Protein AF-A0A7Y2TTI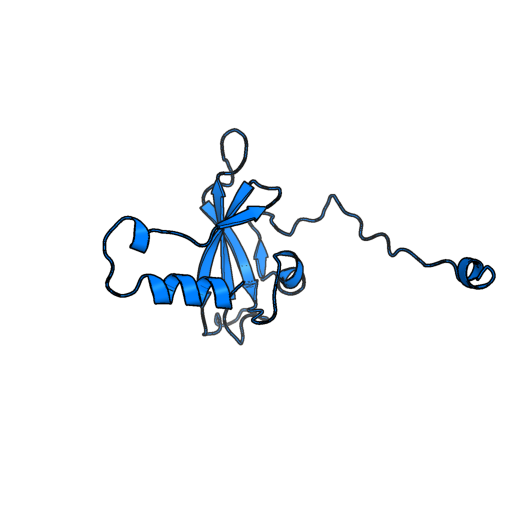3-F1 (afdb_monomer_lite)

Secondary structure (DSSP, 8-state):
-HHHHHHHHHHTTT--SGGGG---EEEETTEEEEEEEE--S--TT-TT-TT-EEEEEEEEESTT-TTTT-EEEEE--TT--SGGGGGGGEEEETT-SS--TT---------GGGGG--

Radius of gyration: 17.98 Å; chains: 1; bounding box: 37×62×34 Å

pLDDT: mean 87.46, std 15.59, range [41.06, 98.38]

Foldseek 3Di:
DVVVQVVLCVVLPPPDDVSVVDFQWDQAPQGIKTFPDWDQPADPPQPLQHRHKTKIAACAGPDPRPRHGPIWIFHDDPPDPDPVVRLVTTRDCPSCRNVVVPDPPPPPPPDPVVVVPD

Sequence (118 aa):
IETAWQTLNDSQKGLSGVENHARLSITHYKGKTEVAAVTNEPIPGVPGTENGVLVFKILRNALDAPDRGKVCIVGRNPEAIWFDDYDDRVIFDEAGLYDYGRVDKKRIEIDPAVDIAV

Structure (mmCIF, N/CA/C/O backbone):
data_AF-A0A7Y2TTI3-F1
#
_entry.id   AF-A0A7Y2TTI3-F1
#
loop_
_atom_site.group_PDB
_atom_site.id
_atom_site.type_symbol
_atom_site.label_atom_id
_atom_site.label_alt_id
_atom_site.label_comp_id
_atom_site.label_asym_id
_atom_site.label_entity_id
_atom_site.label_seq_id
_atom_site.pdbx_PDB_ins_code
_atom_site.Cartn_x
_atom_site.Cartn_y
_atom_site.Cartn_z
_atom_site.occupancy
_atom_site.B_iso_or_equiv
_atom_site.auth_seq_id
_atom_site.auth_comp_id
_atom_site.auth_asym_id
_atom_site.auth_atom_id
_atom_site.pdbx_PDB_model_num
ATOM 1 N N . ILE A 1 1 ? -0.946 -7.898 5.832 1.00 95.56 1 ILE A N 1
ATOM 2 C CA . ILE A 1 1 ? -0.576 -6.577 5.255 1.00 95.56 1 ILE A CA 1
ATOM 3 C C . ILE A 1 1 ? -1.542 -5.488 5.711 1.00 95.56 1 ILE A C 1
ATOM 5 O O . ILE A 1 1 ? -1.092 -4.511 6.299 1.00 95.56 1 ILE A O 1
ATOM 9 N N . GLU A 1 2 ? -2.849 -5.661 5.506 1.00 96.94 2 GLU A N 1
ATOM 10 C CA . GLU A 1 2 ? -3.870 -4.663 5.871 1.00 96.94 2 GLU A CA 1
ATOM 11 C C . GLU A 1 2 ? -3.855 -4.303 7.359 1.00 96.94 2 GLU A C 1
ATOM 13 O O . GLU A 1 2 ? -3.840 -3.125 7.703 1.00 96.94 2 GLU A O 1
ATOM 18 N N . THR A 1 3 ? -3.748 -5.299 8.244 1.00 96.31 3 THR A N 1
ATOM 19 C CA . THR A 1 3 ? -3.631 -5.065 9.691 1.00 96.31 3 THR A CA 1
ATOM 20 C C . THR A 1 3 ? -2.406 -4.221 10.034 1.00 96.31 3 THR A C 1
ATOM 22 O O . THR A 1 3 ? -2.513 -3.289 10.820 1.00 96.31 3 THR A O 1
ATOM 25 N N . ALA A 1 4 ? -1.254 -4.474 9.402 1.00 96.44 4 ALA A N 1
ATOM 26 C CA . ALA A 1 4 ? -0.048 -3.675 9.630 1.00 96.44 4 ALA A CA 1
ATOM 27 C C . ALA A 1 4 ? -0.227 -2.223 9.154 1.00 96.44 4 ALA A C 1
ATOM 29 O O . ALA A 1 4 ? 0.246 -1.296 9.810 1.00 96.44 4 ALA A O 1
ATOM 30 N N . TRP A 1 5 ? -0.937 -2.019 8.040 1.00 96.81 5 TRP A N 1
ATOM 31 C CA . TRP A 1 5 ? -1.277 -0.683 7.551 1.00 96.81 5 TRP A CA 1
ATOM 32 C C . TRP A 1 5 ? -2.211 0.037 8.525 1.00 96.81 5 TRP A C 1
ATOM 34 O O . TRP A 1 5 ? -1.971 1.193 8.865 1.00 96.81 5 TRP A O 1
ATOM 44 N N . GLN A 1 6 ? -3.231 -0.655 9.033 1.00 96.38 6 GLN A N 1
ATOM 45 C CA . GLN A 1 6 ? -4.156 -0.109 10.021 1.00 96.38 6 GLN A CA 1
ATOM 46 C C . GLN A 1 6 ? -3.430 0.260 11.321 1.00 96.38 6 GLN A C 1
ATOM 48 O O . GLN A 1 6 ? -3.565 1.384 11.793 1.00 96.38 6 GLN A O 1
ATOM 53 N N . THR A 1 7 ? -2.591 -0.635 11.853 1.00 97.19 7 THR A N 1
ATOM 54 C CA . THR A 1 7 ? -1.781 -0.370 13.050 1.00 97.19 7 THR A CA 1
ATOM 55 C C . THR A 1 7 ? -0.855 0.832 12.860 1.00 97.19 7 THR A C 1
ATOM 57 O O . THR A 1 7 ? -0.737 1.650 13.770 1.00 97.19 7 THR A O 1
ATOM 60 N N . LEU A 1 8 ? -0.234 0.982 11.682 1.00 96.56 8 LEU A N 1
ATOM 61 C CA . LEU A 1 8 ? 0.581 2.159 11.375 1.00 96.56 8 LEU A CA 1
ATOM 62 C C . LEU A 1 8 ? -0.257 3.444 11.429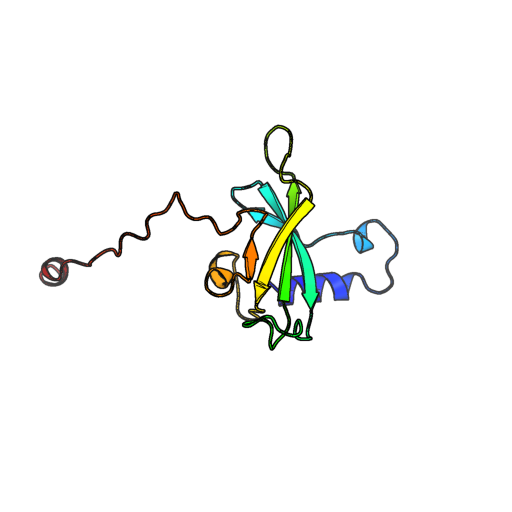 1.00 96.56 8 LEU A C 1
ATOM 64 O O . LEU A 1 8 ? 0.114 4.364 12.153 1.00 96.56 8 LEU A O 1
ATOM 68 N N . ASN A 1 9 ? -1.395 3.494 10.732 1.00 95.62 9 ASN A N 1
ATOM 69 C CA . ASN A 1 9 ? -2.266 4.675 10.742 1.00 95.62 9 ASN A CA 1
ATOM 70 C C . ASN A 1 9 ? -2.795 4.990 12.146 1.00 95.62 9 ASN A C 1
ATOM 72 O O . ASN A 1 9 ? -2.862 6.151 12.544 1.00 95.62 9 ASN A O 1
ATOM 76 N N . ASP A 1 10 ? -3.142 3.963 12.923 1.00 97.06 10 ASP A N 1
ATOM 77 C CA . ASP A 1 10 ? -3.588 4.138 14.303 1.00 97.06 10 ASP A CA 1
ATOM 78 C C . ASP A 1 10 ? -2.483 4.719 15.186 1.00 97.06 10 ASP A C 1
ATOM 80 O O . ASP A 1 10 ? -2.754 5.616 15.984 1.00 97.06 10 ASP A O 1
ATOM 84 N N . SER A 1 11 ? -1.236 4.276 15.000 1.00 96.44 11 SER A N 1
ATOM 85 C CA . SER A 1 11 ? -0.079 4.808 15.729 1.00 96.44 11 SER A CA 1
ATOM 86 C C . SER A 1 11 ? 0.245 6.268 15.390 1.00 96.44 11 SER A C 1
ATOM 88 O O . SER A 1 11 ? 0.895 6.945 16.181 1.00 96.44 11 SER A O 1
ATOM 90 N N . GLN A 1 12 ? -0.218 6.762 14.238 1.00 96.25 12 GLN A N 1
ATOM 91 C CA . GLN A 1 12 ? 0.042 8.121 13.752 1.00 96.25 12 GLN A CA 1
ATOM 92 C C . GLN A 1 12 ? -0.996 9.152 14.217 1.00 96.25 12 GLN A C 1
ATOM 94 O O . GLN A 1 12 ? -0.802 10.357 14.044 1.00 96.25 12 GLN A O 1
ATOM 99 N N . LYS A 1 13 ? -2.101 8.712 14.831 1.00 95.69 13 LYS A N 1
ATOM 100 C CA . LYS A 1 13 ? -3.173 9.604 15.290 1.00 95.69 13 LYS A CA 1
ATOM 101 C C . LYS A 1 13 ? -2.650 10.650 16.278 1.00 95.69 13 LYS A C 1
ATOM 103 O O . LYS A 1 13 ? -2.046 10.322 17.292 1.00 95.69 13 LYS A O 1
ATOM 108 N N . GLY A 1 14 ? -2.950 11.919 15.999 1.00 95.19 14 GLY A N 1
ATOM 109 C CA . GLY A 1 14 ? -2.548 13.050 16.844 1.00 95.19 14 GLY A CA 1
ATOM 110 C C . GLY A 1 14 ? -1.111 13.529 16.625 1.00 95.19 14 GLY A C 1
ATOM 111 O O . GLY A 1 14 ? -0.692 14.474 17.289 1.00 95.19 14 GLY A O 1
ATOM 112 N N . LEU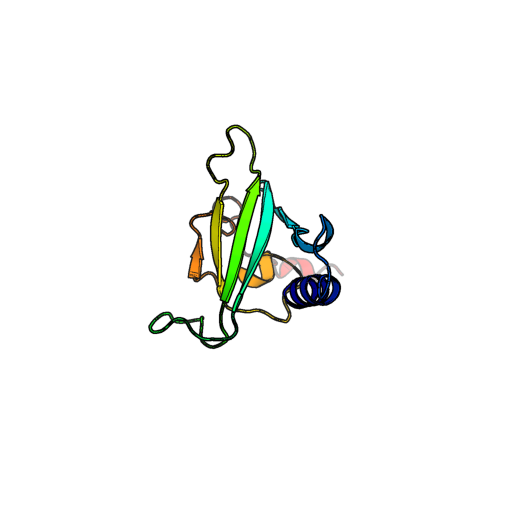 A 1 15 ? -0.376 12.923 15.689 1.00 96.00 15 LEU A N 1
ATOM 113 C CA . LEU A 1 15 ? 0.965 13.350 15.316 1.00 96.00 15 LEU A CA 1
ATOM 114 C C . LEU A 1 15 ? 0.930 14.284 14.098 1.00 96.00 15 LEU A C 1
ATOM 116 O O . LEU A 1 15 ? 0.017 14.236 13.275 1.00 96.00 15 LEU A O 1
ATOM 120 N N . SER A 1 16 ? 1.942 15.139 13.967 1.00 92.81 16 SER A N 1
ATOM 121 C CA . SER A 1 16 ? 2.061 16.091 12.848 1.00 92.81 16 SER A CA 1
ATOM 122 C C . SER A 1 16 ? 3.460 16.150 12.230 1.00 92.81 16 SER A C 1
ATOM 124 O O . SER A 1 16 ? 3.645 16.808 11.208 1.00 92.81 16 SER A O 1
ATOM 126 N N . GLY A 1 17 ? 4.441 15.462 12.826 1.00 93.81 17 GLY A N 1
ATOM 127 C CA . GLY A 1 17 ? 5.822 15.422 12.355 1.00 93.81 17 GLY A CA 1
ATOM 128 C C . GLY A 1 17 ? 6.092 14.349 11.297 1.00 93.81 17 GLY A C 1
ATOM 129 O O . GLY A 1 17 ? 5.194 13.822 10.641 1.00 93.81 17 GLY A O 1
ATOM 130 N N . VAL A 1 18 ? 7.371 13.988 11.153 1.00 91.62 18 VAL A N 1
ATOM 131 C CA . VAL A 1 18 ? 7.848 12.961 10.201 1.00 91.62 18 VAL A CA 1
ATOM 132 C C . VAL A 1 18 ? 7.175 11.603 10.398 1.00 91.62 18 VAL A C 1
ATOM 134 O O . VAL A 1 18 ? 6.911 10.888 9.437 1.00 91.62 18 VAL A O 1
ATOM 137 N N . GLU A 1 19 ? 6.854 11.280 11.643 1.00 91.69 19 GLU A N 1
ATOM 138 C CA . GLU A 1 19 ? 6.081 10.115 12.061 1.00 91.69 19 GLU A CA 1
ATOM 139 C C . GLU A 1 19 ? 4.705 10.020 11.384 1.00 91.69 19 GLU A C 1
ATOM 141 O O . GLU A 1 19 ? 4.360 8.943 10.910 1.00 91.69 19 GLU A O 1
ATOM 146 N N . ASN A 1 20 ? 3.972 11.131 11.227 1.00 94.12 20 ASN A N 1
ATOM 147 C CA . ASN A 1 20 ? 2.665 11.175 10.559 1.00 94.12 20 ASN A CA 1
ATOM 148 C C . ASN A 1 20 ? 2.781 11.028 9.030 1.00 94.12 20 ASN A C 1
ATOM 150 O O . ASN A 1 20 ? 1.806 10.762 8.336 1.00 94.12 20 ASN A O 1
ATOM 154 N N . HIS A 1 21 ? 3.988 11.198 8.488 1.00 91.12 21 HIS A N 1
ATOM 155 C CA . HIS A 1 21 ? 4.289 11.011 7.070 1.00 91.12 21 HIS A CA 1
ATOM 156 C C . HIS A 1 21 ? 4.953 9.662 6.767 1.00 91.12 21 HIS A C 1
ATOM 158 O O . HIS A 1 21 ? 5.268 9.383 5.602 1.00 91.12 21 HIS A O 1
ATOM 164 N N . ALA A 1 22 ? 5.186 8.831 7.790 1.00 93.06 22 ALA A N 1
ATOM 165 C CA . ALA A 1 22 ? 5.727 7.495 7.603 1.00 93.06 22 ALA A CA 1
ATOM 166 C C . ALA A 1 22 ? 4.738 6.630 6.809 1.00 93.06 22 ALA A C 1
ATOM 168 O O . ALA A 1 22 ? 3.522 6.747 6.944 1.00 93.06 22 ALA A O 1
ATOM 169 N N . ARG A 1 23 ? 5.276 5.765 5.949 1.00 94.19 23 ARG A N 1
ATOM 170 C CA . ARG A 1 23 ? 4.500 4.938 5.019 1.00 94.19 23 ARG A CA 1
ATOM 171 C C . ARG A 1 23 ? 4.815 3.476 5.264 1.00 94.19 23 ARG A C 1
ATOM 173 O O . ARG A 1 23 ? 5.979 3.125 5.470 1.00 94.19 23 ARG A O 1
ATOM 180 N N . LEU A 1 24 ? 3.804 2.616 5.167 1.00 95.50 24 LEU A N 1
ATOM 181 C CA . LEU A 1 24 ? 4.027 1.177 5.174 1.00 95.50 24 LEU A CA 1
ATOM 182 C C . LEU A 1 24 ? 4.660 0.777 3.841 1.00 95.50 24 LEU A C 1
ATOM 184 O O . LEU A 1 24 ? 3.964 0.620 2.838 1.00 95.50 24 LEU A O 1
ATOM 188 N N . SER A 1 25 ? 5.985 0.637 3.834 1.00 93.69 25 SER A N 1
ATOM 189 C CA . SER A 1 25 ? 6.735 0.188 2.664 1.00 93.69 25 SER A CA 1
ATOM 190 C C . SER A 1 25 ? 7.034 -1.305 2.734 1.00 93.69 25 SER A C 1
ATOM 192 O O . SER A 1 25 ? 7.452 -1.809 3.775 1.00 93.69 25 SER A O 1
ATOM 194 N N . ILE A 1 26 ? 6.896 -1.989 1.607 1.00 92.50 26 ILE A N 1
ATOM 195 C CA . ILE A 1 26 ? 7.182 -3.408 1.439 1.00 92.50 26 ILE A CA 1
ATOM 196 C C . ILE A 1 26 ? 8.188 -3.544 0.289 1.00 92.50 26 ILE A C 1
ATOM 198 O O . ILE A 1 26 ? 8.158 -2.800 -0.697 1.00 92.50 26 ILE A O 1
ATOM 202 N N . THR A 1 27 ? 9.152 -4.448 0.448 1.00 90.12 27 THR A N 1
ATOM 203 C CA . THR A 1 27 ? 10.176 -4.683 -0.577 1.00 90.12 27 THR A CA 1
ATOM 204 C C . THR A 1 27 ? 9.624 -5.607 -1.646 1.00 90.12 27 THR A C 1
ATOM 206 O O . THR A 1 27 ? 9.083 -6.659 -1.329 1.00 90.12 27 THR A O 1
ATOM 209 N N . HIS A 1 28 ? 9.811 -5.220 -2.899 1.00 88.88 28 HIS A N 1
ATOM 210 C CA . HIS A 1 28 ? 9.400 -5.967 -4.073 1.00 88.88 28 HIS A CA 1
ATOM 211 C C . HIS A 1 28 ? 10.547 -6.014 -5.094 1.00 88.88 28 HIS A C 1
ATOM 213 O O . HIS A 1 28 ? 11.468 -5.195 -5.028 1.00 88.88 28 HIS A O 1
ATOM 219 N N . TYR A 1 29 ? 10.506 -6.928 -6.069 1.00 84.31 29 TYR A N 1
ATOM 220 C CA . TYR A 1 29 ? 11.566 -7.011 -7.086 1.00 84.31 29 TYR A CA 1
ATOM 221 C C . TYR A 1 29 ? 11.658 -5.736 -7.937 1.00 84.31 29 TYR A C 1
ATOM 223 O O . TYR A 1 29 ? 12.748 -5.333 -8.335 1.00 84.31 29 TYR A O 1
ATOM 231 N N . LYS A 1 30 ? 10.525 -5.057 -8.168 1.00 86.19 30 LYS A N 1
ATOM 232 C CA . LYS A 1 30 ? 10.495 -3.753 -8.853 1.00 86.19 30 LYS A CA 1
ATOM 233 C C . LYS A 1 30 ? 11.029 -2.596 -8.009 1.00 86.19 30 LYS A C 1
ATOM 235 O O . LYS A 1 30 ? 11.276 -1.524 -8.550 1.00 86.19 30 LYS A O 1
ATOM 240 N N . GLY A 1 31 ? 11.236 -2.783 -6.706 1.00 89.31 31 GLY A N 1
ATOM 241 C CA . GLY A 1 31 ? 11.750 -1.749 -5.814 1.00 89.31 31 GLY A CA 1
ATOM 242 C C . GLY A 1 31 ? 10.992 -1.663 -4.494 1.00 89.31 31 GLY A C 1
ATOM 243 O O . GLY A 1 31 ? 10.544 -2.664 -3.942 1.00 89.31 31 GLY A O 1
ATOM 244 N N . LYS A 1 32 ? 10.889 -0.454 -3.934 1.00 93.50 32 LYS A N 1
ATOM 245 C CA . LYS A 1 32 ? 10.077 -0.222 -2.733 1.00 93.50 32 LYS A CA 1
ATOM 246 C C . LYS A 1 32 ? 8.679 0.190 -3.155 1.00 93.50 32 LYS A C 1
ATOM 248 O O . LYS A 1 32 ? 8.514 1.194 -3.850 1.00 93.50 32 LYS A O 1
ATOM 253 N N . THR A 1 33 ? 7.706 -0.549 -2.662 1.00 94.69 33 THR A N 1
ATOM 254 C CA . THR A 1 33 ? 6.282 -0.307 -2.863 1.00 94.69 33 THR A CA 1
ATOM 255 C C . THR A 1 33 ? 5.683 0.120 -1.530 1.00 94.69 33 THR A C 1
ATOM 257 O O . THR A 1 33 ? 6.134 -0.342 -0.487 1.00 94.69 33 THR A O 1
ATOM 260 N N . GLU A 1 34 ? 4.696 1.005 -1.529 1.00 96.00 34 GLU A N 1
ATOM 261 C CA . GLU A 1 34 ? 3.901 1.324 -0.342 1.00 96.00 34 GLU A CA 1
ATOM 262 C C . GLU A 1 34 ? 2.468 0.827 -0.471 1.00 96.00 34 GLU A C 1
ATOM 264 O O . GLU A 1 34 ? 1.938 0.744 -1.579 1.00 96.00 34 GLU A O 1
ATOM 269 N N . VAL A 1 35 ? 1.834 0.567 0.671 1.00 97.19 35 VAL A N 1
ATOM 270 C CA . VAL A 1 35 ? 0.373 0.507 0.762 1.00 97.19 35 VAL A CA 1
ATOM 271 C C . VAL A 1 35 ? -0.137 1.945 0.856 1.00 97.19 35 VAL A C 1
ATOM 273 O O . VAL A 1 35 ? -0.022 2.590 1.899 1.00 97.19 35 VAL A O 1
ATOM 276 N N . ALA A 1 36 ? -0.635 2.468 -0.263 1.00 97.06 36 ALA A N 1
ATOM 277 C CA . ALA A 1 36 ? -1.050 3.861 -0.403 1.00 97.06 36 ALA A CA 1
ATOM 278 C C . ALA A 1 36 ? -2.462 4.111 0.140 1.00 97.06 36 ALA A C 1
ATOM 280 O O . ALA A 1 36 ? -2.724 5.187 0.673 1.00 97.06 36 ALA A O 1
ATOM 281 N N . ALA A 1 37 ? -3.360 3.134 -0.001 1.00 97.00 37 ALA A N 1
ATOM 282 C CA . ALA A 1 37 ? -4.726 3.220 0.497 1.00 97.00 37 ALA A CA 1
ATOM 283 C C . ALA A 1 37 ? -5.325 1.830 0.724 1.00 97.00 37 ALA A C 1
ATOM 285 O O . ALA A 1 37 ? -4.978 0.874 0.028 1.00 97.00 37 ALA A O 1
ATOM 286 N N . VAL A 1 38 ? -6.267 1.757 1.662 1.00 97.25 38 VAL A N 1
ATOM 287 C CA . VAL A 1 38 ? -7.165 0.620 1.869 1.00 97.25 38 VAL A CA 1
ATOM 288 C C . VAL A 1 38 ? -8.579 1.187 1.973 1.00 97.25 38 VAL A C 1
ATOM 290 O O . VAL A 1 38 ? -8.836 2.042 2.821 1.00 97.25 38 VAL A O 1
ATOM 293 N N . THR A 1 39 ? -9.483 0.766 1.091 1.00 96.88 39 THR A N 1
ATOM 294 C CA . THR A 1 39 ? -10.890 1.196 1.093 1.00 96.88 39 THR A CA 1
ATOM 295 C C . THR A 1 39 ? -11.787 0.079 1.614 1.00 96.88 39 THR A C 1
ATOM 297 O O . THR A 1 39 ? -11.422 -1.093 1.551 1.00 96.88 39 THR A O 1
ATOM 300 N N . ASN A 1 40 ? -12.963 0.443 2.128 1.00 96.31 40 ASN A N 1
ATOM 301 C CA . ASN A 1 40 ? -13.960 -0.506 2.644 1.00 96.31 40 ASN A CA 1
ATOM 302 C C . ASN A 1 40 ? -15.233 -0.570 1.785 1.00 96.31 40 ASN A C 1
ATOM 304 O O . ASN A 1 40 ? -16.125 -1.355 2.082 1.00 96.31 40 ASN A O 1
ATOM 308 N N . GLU A 1 41 ? -15.337 0.276 0.759 1.00 97.19 41 GLU A N 1
ATOM 309 C CA . GLU A 1 41 ? -16.513 0.369 -0.104 1.00 97.19 41 GLU A CA 1
ATOM 310 C C . GLU A 1 41 ? -16.193 -0.116 -1.516 1.00 97.19 41 GLU A C 1
ATOM 312 O O . GLU A 1 41 ? -15.067 0.096 -1.989 1.00 97.19 41 GLU A O 1
ATOM 317 N N . PRO A 1 42 ? -17.177 -0.723 -2.201 1.00 97.12 42 PRO A N 1
ATOM 318 C CA . PRO A 1 42 ? -16.992 -1.193 -3.557 1.00 97.12 42 PRO A CA 1
ATOM 319 C C . PRO A 1 42 ? -16.785 -0.063 -4.547 1.00 97.12 42 PR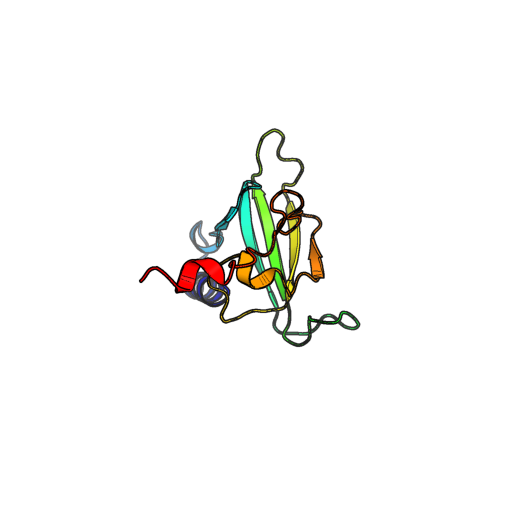O A C 1
ATOM 321 O O . PRO A 1 42 ? -17.324 1.033 -4.398 1.00 97.12 42 PRO A O 1
ATOM 324 N N . ILE A 1 43 ? -16.048 -0.369 -5.613 1.00 96.62 43 ILE A N 1
ATOM 325 C CA . ILE A 1 43 ? -15.975 0.493 -6.785 1.00 96.62 43 ILE A CA 1
ATOM 326 C C . ILE A 1 43 ? -17.170 0.123 -7.677 1.00 96.62 43 ILE A C 1
ATOM 328 O O . ILE A 1 43 ? -17.231 -1.007 -8.175 1.00 96.62 43 ILE A O 1
ATOM 332 N N . PRO A 1 44 ? -18.141 1.032 -7.893 1.00 97.06 44 PRO A N 1
ATOM 333 C CA . PRO A 1 44 ? -19.336 0.707 -8.660 1.00 97.06 44 PRO A CA 1
ATOM 334 C C . PRO A 1 44 ? -19.000 0.184 -10.059 1.00 97.06 44 PRO A C 1
ATOM 336 O O . PRO A 1 44 ? -18.283 0.829 -10.823 1.00 97.06 44 PRO A O 1
ATOM 339 N N . GLY A 1 45 ? -19.543 -0.986 -10.395 1.00 96.44 45 GLY A N 1
ATOM 340 C CA . GLY A 1 45 ? -19.352 -1.616 -11.702 1.00 96.44 45 GLY A CA 1
ATOM 341 C C . GLY A 1 45 ? -18.030 -2.371 -11.883 1.00 96.44 45 GLY A C 1
ATOM 342 O O . GLY A 1 45 ? -17.783 -2.847 -12.987 1.00 96.44 45 GLY A O 1
ATOM 343 N N . VAL A 1 46 ? -17.204 -2.515 -10.839 1.00 97.00 46 VAL A N 1
ATOM 344 C CA . VAL A 1 46 ? -15.933 -3.256 -10.904 1.00 97.00 46 VAL A CA 1
ATOM 345 C C . VAL A 1 46 ? -16.014 -4.531 -10.050 1.00 97.00 46 VAL A C 1
ATOM 347 O O . VAL A 1 46 ? -16.046 -4.431 -8.819 1.00 97.00 46 VAL A O 1
ATOM 350 N N . PRO A 1 47 ? -16.044 -5.727 -10.669 1.00 95.69 47 PRO A N 1
ATOM 351 C CA . PRO A 1 47 ? -16.052 -7.003 -9.948 1.00 95.69 47 PRO A CA 1
ATOM 352 C C . PRO A 1 47 ? -14.817 -7.196 -9.058 1.00 95.69 47 PRO A C 1
ATOM 354 O O . PRO A 1 47 ? -13.733 -6.718 -9.395 1.00 95.69 47 PRO A O 1
ATOM 357 N N . GLY A 1 48 ? -14.965 -7.922 -7.947 1.00 94.56 48 GLY A N 1
ATOM 358 C CA . GLY A 1 48 ? -13.858 -8.226 -7.027 1.00 94.56 48 GLY A CA 1
ATOM 359 C C . GLY A 1 48 ? -13.524 -7.089 -6.054 1.00 94.56 48 GLY A C 1
ATOM 360 O O . GLY A 1 48 ? -12.563 -7.186 -5.289 1.00 94.56 48 GLY A O 1
ATOM 361 N N . THR A 1 49 ? -14.309 -6.007 -6.081 1.00 97.69 49 THR A N 1
ATOM 362 C CA . THR A 1 49 ? -14.168 -4.849 -5.188 1.00 97.69 49 THR A CA 1
ATOM 363 C C . THR A 1 49 ? -15.223 -4.820 -4.094 1.00 97.69 49 THR A C 1
ATOM 365 O O . THR A 1 49 ? -15.293 -3.845 -3.365 1.00 97.69 49 THR A O 1
ATOM 368 N N . GLU A 1 50 ? -16.047 -5.859 -3.936 1.00 97.19 50 GLU A N 1
ATOM 369 C CA . GLU A 1 50 ? -17.239 -5.859 -3.072 1.00 97.19 50 GLU A CA 1
ATOM 370 C C . GLU A 1 50 ? -16.925 -5.459 -1.620 1.00 97.19 50 GLU A C 1
ATOM 372 O O . GLU A 1 50 ? -17.750 -4.836 -0.957 1.00 97.19 50 GLU A O 1
ATOM 377 N N . ASN A 1 51 ? -15.707 -5.760 -1.158 1.00 96.38 51 ASN A N 1
ATOM 378 C CA . ASN A 1 51 ? -15.212 -5.446 0.186 1.00 96.38 51 ASN A CA 1
ATOM 379 C C . ASN A 1 51 ? -14.263 -4.229 0.227 1.00 96.38 51 ASN A C 1
ATOM 381 O O . ASN A 1 51 ? -13.627 -3.969 1.246 1.00 96.38 51 ASN A O 1
ATOM 385 N N . GLY A 1 52 ? -14.141 -3.501 -0.882 1.00 97.69 52 GLY A N 1
ATOM 386 C CA . GLY A 1 52 ? -13.147 -2.466 -1.134 1.00 97.69 52 GLY A CA 1
ATOM 387 C C . GLY A 1 52 ? -11.899 -2.978 -1.847 1.00 97.69 52 GLY A C 1
ATOM 388 O O . GLY A 1 52 ? -11.853 -4.099 -2.360 1.00 97.69 52 GLY A O 1
ATOM 389 N N . VAL A 1 53 ? -10.866 -2.138 -1.875 1.00 98.38 53 VAL A N 1
ATOM 390 C CA . VAL A 1 53 ? -9.587 -2.423 -2.533 1.00 98.38 53 VAL A CA 1
ATOM 391 C C . VAL A 1 53 ? -8.405 -2.032 -1.660 1.00 98.38 53 VAL A C 1
ATOM 393 O O . VAL A 1 53 ? -8.504 -1.173 -0.781 1.00 98.38 53 VAL A O 1
ATOM 396 N N . LEU A 1 54 ? -7.259 -2.634 -1.947 1.00 98.00 54 LEU A N 1
ATOM 397 C CA . LEU A 1 54 ? -5.961 -2.164 -1.497 1.00 98.00 54 LEU A CA 1
ATOM 398 C C . LEU A 1 54 ? -5.198 -1.595 -2.697 1.00 98.00 54 LEU A C 1
ATOM 400 O O . LEU A 1 54 ? -5.180 -2.181 -3.779 1.00 98.00 54 LEU A O 1
ATOM 404 N N . VAL A 1 55 ? -4.561 -0.441 -2.499 1.00 98.06 55 VAL A N 1
ATOM 405 C CA . VAL A 1 55 ? -3.765 0.237 -3.527 1.00 98.06 55 VAL A CA 1
ATOM 406 C C . VAL A 1 55 ? -2.293 0.193 -3.148 1.00 98.06 55 VAL A C 1
ATOM 408 O O . VAL A 1 55 ? -1.859 0.831 -2.185 1.00 98.06 55 VAL A O 1
ATOM 411 N N . PHE A 1 56 ? -1.510 -0.519 -3.946 1.00 97.56 56 PHE A N 1
ATOM 412 C CA . PHE A 1 56 ? -0.059 -0.469 -3.916 1.00 97.56 56 PHE A CA 1
ATOM 413 C C . PHE A 1 56 ? 0.457 0.656 -4.814 1.00 97.56 56 PHE A C 1
ATOM 415 O O . PHE A 1 56 ? -0.086 0.896 -5.891 1.00 97.56 56 PHE A O 1
ATOM 422 N N . LYS A 1 57 ? 1.541 1.324 -4.408 1.00 97.38 57 LYS A N 1
ATOM 423 C CA . LYS A 1 57 ? 2.215 2.344 -5.227 1.00 97.38 57 LYS A CA 1
ATOM 424 C C . LYS A 1 57 ? 3.728 2.203 -5.169 1.00 97.38 57 LYS A C 1
ATOM 426 O O . LYS A 1 57 ? 4.296 2.060 -4.088 1.00 97.38 57 LYS A O 1
ATOM 431 N N . ILE A 1 58 ? 4.406 2.307 -6.307 1.00 95.19 58 ILE A N 1
ATOM 432 C CA . ILE A 1 58 ? 5.874 2.318 -6.340 1.00 95.19 58 ILE A CA 1
ATOM 433 C C . ILE A 1 58 ? 6.398 3.629 -5.736 1.00 95.19 58 ILE A C 1
ATOM 435 O O . ILE A 1 58 ? 6.167 4.718 -6.266 1.00 95.19 58 ILE A O 1
ATOM 439 N N . LEU A 1 59 ? 7.158 3.529 -4.645 1.00 93.12 59 LEU A N 1
ATOM 440 C CA . LEU A 1 59 ? 7.864 4.659 -4.034 1.00 93.12 59 LEU A CA 1
ATOM 441 C C . LEU A 1 59 ? 9.164 4.987 -4.757 1.00 93.12 59 LEU A C 1
ATOM 443 O O . LEU A 1 59 ? 9.496 6.155 -4.969 1.00 93.12 59 LEU A O 1
ATOM 447 N N . ARG A 1 60 ? 9.922 3.937 -5.067 1.00 89.12 60 ARG A N 1
ATOM 448 C CA . ARG A 1 60 ? 11.203 3.996 -5.765 1.00 89.12 60 ARG A CA 1
ATOM 449 C C . ARG A 1 60 ? 11.440 2.671 -6.472 1.00 89.12 60 ARG A C 1
ATOM 451 O O . ARG A 1 60 ? 11.332 1.616 -5.848 1.00 89.12 60 ARG A O 1
ATOM 458 N N . ASN A 1 61 ? 11.813 2.737 -7.736 1.00 86.50 61 ASN A N 1
ATOM 459 C CA . ASN A 1 61 ? 12.257 1.610 -8.544 1.00 86.50 61 ASN A CA 1
ATOM 460 C C . ASN A 1 61 ? 13.670 1.887 -9.082 1.00 86.50 61 ASN A C 1
ATOM 462 O O . ASN A 1 61 ? 14.208 2.979 -8.892 1.00 86.50 61 ASN A O 1
ATOM 466 N N . ALA A 1 62 ? 14.310 0.864 -9.648 1.00 82.06 62 ALA A N 1
ATOM 467 C CA . ALA A 1 62 ? 15.693 0.955 -10.113 1.00 82.06 62 ALA A CA 1
ATOM 468 C C . ALA A 1 62 ? 15.863 1.942 -11.287 1.00 82.06 62 ALA A C 1
ATOM 470 O O . ALA A 1 62 ? 14.894 2.304 -11.954 1.00 82.06 62 ALA A O 1
ATOM 471 N N . LEU A 1 63 ? 17.121 2.311 -11.552 1.00 79.88 63 LEU A N 1
ATOM 472 C CA . LEU A 1 63 ? 17.539 3.175 -12.664 1.00 79.88 63 LEU A CA 1
ATOM 473 C C . LEU A 1 63 ? 16.876 4.565 -12.621 1.00 79.88 63 LEU A C 1
ATOM 475 O O . LEU A 1 63 ? 16.902 5.222 -11.584 1.00 79.88 63 LEU A O 1
ATOM 479 N N . ASP A 1 64 ? 16.322 5.025 -13.737 1.00 78.00 64 ASP A N 1
ATOM 480 C CA . ASP A 1 64 ? 15.663 6.320 -13.937 1.00 78.00 64 ASP A CA 1
ATOM 481 C C . ASP A 1 64 ? 14.289 6.429 -13.250 1.00 78.00 64 ASP A C 1
ATOM 483 O O . ASP A 1 64 ? 13.590 7.430 -13.385 1.00 78.00 64 ASP A O 1
ATOM 487 N N . ALA A 1 65 ? 13.924 5.415 -12.463 1.00 84.19 65 ALA A N 1
ATOM 488 C CA . ALA A 1 65 ? 12.681 5.324 -11.717 1.00 84.19 65 ALA A CA 1
ATOM 489 C C . ALA A 1 65 ? 11.394 5.556 -12.556 1.00 84.19 65 ALA A C 1
ATOM 491 O O . ALA A 1 65 ? 10.488 6.258 -12.095 1.00 84.19 65 ALA A O 1
ATOM 492 N N . PRO A 1 66 ? 11.252 4.944 -13.753 1.00 89.50 66 PRO A N 1
ATOM 493 C CA . PRO A 1 66 ? 10.149 5.227 -14.683 1.00 89.50 66 PRO A CA 1
ATOM 494 C C . PRO A 1 66 ? 8.777 4.768 -14.174 1.00 89.50 66 PRO A C 1
ATOM 496 O O . PRO A 1 66 ? 7.742 5.221 -14.660 1.00 89.50 66 PRO A O 1
ATOM 499 N N . ASP A 1 67 ? 8.757 3.872 -13.188 1.00 92.62 67 ASP A N 1
ATOM 500 C CA . ASP A 1 67 ? 7.538 3.334 -12.596 1.00 92.62 67 ASP A CA 1
ATOM 501 C C . ASP A 1 67 ? 7.173 4.032 -11.286 1.00 92.62 67 ASP A C 1
ATOM 503 O O . ASP A 1 67 ? 6.187 3.669 -10.648 1.00 92.62 67 ASP A O 1
ATOM 507 N N . ARG A 1 68 ? 7.947 5.036 -10.853 1.00 93.81 68 ARG A N 1
ATOM 508 C CA . ARG A 1 68 ? 7.658 5.772 -9.625 1.00 93.81 68 ARG A CA 1
ATOM 509 C C . ARG A 1 68 ? 6.271 6.401 -9.702 1.00 93.81 68 ARG A C 1
ATOM 511 O O . ARG A 1 68 ? 5.970 7.172 -10.603 1.00 93.81 68 ARG A O 1
ATOM 518 N N . GLY A 1 69 ? 5.447 6.114 -8.700 1.00 94.50 69 GLY A N 1
ATOM 519 C CA . GLY A 1 69 ? 4.074 6.601 -8.629 1.00 94.50 69 GLY A CA 1
ATOM 520 C C . GLY A 1 69 ? 3.047 5.733 -9.357 1.00 94.50 69 GLY A C 1
ATOM 521 O O . GLY A 1 69 ? 1.864 5.918 -9.079 1.00 94.50 69 GLY A O 1
ATOM 522 N N . LYS A 1 70 ? 3.460 4.766 -10.192 1.00 96.19 70 LYS A N 1
ATOM 523 C CA . LYS A 1 70 ? 2.536 3.780 -10.772 1.00 96.19 70 LYS A CA 1
ATOM 524 C C . LYS A 1 70 ? 1.912 2.925 -9.680 1.00 96.19 70 LYS A C 1
ATOM 526 O O . LYS A 1 70 ? 2.540 2.662 -8.643 1.00 96.19 70 LYS A O 1
ATOM 531 N N . VAL A 1 71 ? 0.681 2.494 -9.931 1.00 97.56 71 VAL A N 1
ATOM 532 C CA . VAL A 1 71 ? -0.145 1.788 -8.951 1.00 97.56 71 VAL A CA 1
ATOM 533 C C . VAL A 1 71 ? -0.523 0.383 -9.402 1.00 97.56 71 VAL A C 1
ATOM 535 O O . VAL A 1 71 ? -0.602 0.083 -10.592 1.00 97.56 71 VAL A O 1
ATOM 538 N N . CYS A 1 72 ? -0.786 -0.462 -8.414 1.00 97.25 72 CYS A N 1
ATOM 539 C CA . CYS A 1 72 ? -1.497 -1.719 -8.574 1.00 97.25 72 CYS A CA 1
ATOM 540 C C . CYS A 1 72 ? -2.670 -1.723 -7.590 1.00 97.25 72 CYS A C 1
ATOM 542 O O . CYS A 1 72 ? -2.509 -1.346 -6.428 1.00 97.25 72 CYS A O 1
ATOM 544 N N . ILE A 1 73 ? -3.849 -2.100 -8.067 1.00 98.12 73 ILE A N 1
ATOM 545 C CA . ILE A 1 73 ? -5.087 -2.167 -7.300 1.00 98.12 73 ILE A CA 1
ATOM 546 C C . ILE A 1 73 ? -5.497 -3.631 -7.224 1.00 98.12 73 ILE A C 1
ATOM 548 O O . ILE A 1 73 ? -5.629 -4.306 -8.249 1.00 98.12 73 ILE A O 1
ATOM 552 N N . VAL A 1 74 ? -5.717 -4.098 -6.003 1.00 98.00 74 VAL A N 1
ATOM 553 C CA . VAL A 1 74 ? -6.105 -5.473 -5.697 1.00 98.00 74 VAL A CA 1
ATOM 554 C C . VAL A 1 74 ? -7.344 -5.479 -4.807 1.00 98.00 74 VAL A C 1
ATOM 556 O O . VAL A 1 74 ? -7.577 -4.538 -4.043 1.00 98.00 74 VAL A O 1
ATOM 559 N N . GLY A 1 75 ? -8.153 -6.531 -4.897 1.00 98.19 75 GLY A N 1
ATOM 560 C CA . GLY A 1 75 ? -9.236 -6.772 -3.948 1.00 98.19 75 GLY A CA 1
ATOM 561 C C . GLY A 1 75 ? -8.681 -6.970 -2.534 1.00 98.19 75 GLY A C 1
ATOM 562 O O . GLY A 1 75 ? -7.540 -7.399 -2.350 1.00 98.19 75 GLY A O 1
ATOM 563 N N . ARG A 1 76 ? -9.483 -6.655 -1.515 1.00 97.81 76 ARG A N 1
ATOM 564 C CA . ARG A 1 76 ? -9.083 -6.806 -0.103 1.00 97.81 76 ARG A CA 1
ATOM 565 C C . ARG A 1 76 ? -8.727 -8.247 0.239 1.00 97.81 76 ARG A C 1
ATOM 567 O O . ARG A 1 76 ? -9.433 -9.160 -0.180 1.00 97.81 76 ARG A O 1
ATOM 574 N N . ASN A 1 77 ? -7.684 -8.447 1.040 1.00 97.25 77 ASN A N 1
ATOM 575 C CA . ASN A 1 77 ? -7.321 -9.717 1.663 1.00 97.25 77 ASN A CA 1
ATOM 576 C C . ASN A 1 77 ? -6.823 -9.493 3.107 1.00 97.25 77 ASN A C 1
ATOM 578 O O . ASN A 1 77 ? -5.623 -9.286 3.324 1.00 97.25 77 ASN A O 1
ATOM 582 N N . PRO A 1 78 ? -7.715 -9.558 4.112 1.00 95.56 78 PRO A N 1
ATOM 583 C CA . PRO A 1 78 ? -7.335 -9.387 5.517 1.00 95.56 78 PRO A CA 1
ATOM 584 C C . PRO A 1 78 ? -6.303 -10.414 6.003 1.00 95.56 78 PRO A C 1
ATOM 586 O O . PRO A 1 78 ? -5.446 -10.082 6.822 1.00 95.56 78 PRO A O 1
ATOM 589 N N . GLU A 1 79 ? -6.341 -11.625 5.441 1.00 95.69 79 GLU A N 1
ATOM 590 C CA . GLU A 1 79 ? -5.464 -12.743 5.804 1.00 95.69 79 GLU A CA 1
ATOM 591 C C . GLU A 1 79 ? -4.115 -12.714 5.071 1.00 95.69 79 GLU A C 1
ATOM 593 O O . GLU A 1 79 ? -3.233 -13.513 5.375 1.00 95.69 79 GLU A O 1
ATOM 598 N N . ALA A 1 80 ? -3.917 -11.792 4.119 1.00 95.06 80 ALA A N 1
ATOM 599 C CA . ALA A 1 80 ? -2.670 -11.718 3.368 1.00 95.06 80 ALA A CA 1
ATOM 600 C C . ALA A 1 80 ? -1.486 -11.397 4.282 1.00 95.06 80 ALA A C 1
ATOM 602 O O . ALA A 1 80 ? -1.416 -10.327 4.906 1.00 95.06 80 ALA A O 1
ATOM 603 N N . ILE A 1 81 ? -0.499 -12.282 4.282 1.00 92.69 81 ILE A N 1
ATOM 604 C CA . ILE A 1 81 ? 0.777 -12.097 4.963 1.00 92.69 81 ILE A CA 1
ATOM 605 C C . ILE A 1 81 ? 1.755 -11.403 4.011 1.00 92.69 81 ILE A C 1
ATOM 607 O O . ILE A 1 81 ? 2.485 -10.503 4.439 1.00 92.69 81 ILE A O 1
ATOM 611 N N . TRP A 1 82 ? 1.725 -11.758 2.724 1.00 89.75 82 TRP A N 1
ATOM 612 C CA . TRP A 1 82 ? 2.656 -11.278 1.706 1.00 89.75 82 TRP A CA 1
ATOM 613 C C . TRP A 1 82 ? 1.972 -10.768 0.426 1.00 89.75 82 TRP A C 1
ATOM 615 O O . TRP A 1 82 ? 0.756 -10.838 0.278 1.00 89.75 82 TRP A O 1
ATOM 625 N N . PHE A 1 83 ? 2.766 -10.201 -0.492 1.00 87.38 83 PHE A N 1
ATOM 626 C CA . PHE A 1 83 ? 2.291 -9.670 -1.778 1.00 87.38 83 PHE A CA 1
ATOM 627 C C . PHE A 1 83 ? 1.588 -10.725 -2.632 1.00 87.38 83 PHE A C 1
ATOM 629 O O . PHE A 1 83 ? 0.552 -10.420 -3.220 1.00 87.38 83 PHE A O 1
ATOM 636 N N . ASP A 1 84 ? 2.140 -11.939 -2.674 1.00 89.69 84 ASP A N 1
ATOM 637 C CA . ASP A 1 84 ? 1.648 -13.036 -3.515 1.00 89.69 84 ASP A CA 1
ATOM 638 C C . ASP A 1 84 ? 0.246 -13.511 -3.094 1.00 89.69 84 ASP A C 1
ATOM 640 O O . ASP A 1 84 ? -0.499 -14.035 -3.916 1.00 89.69 84 ASP A O 1
ATOM 644 N N . ASP A 1 85 ? -0.171 -13.237 -1.852 1.00 94.25 85 ASP A N 1
ATOM 645 C CA . ASP A 1 85 ? -1.523 -13.539 -1.362 1.00 94.25 85 ASP A CA 1
ATOM 646 C C . ASP A 1 85 ? -2.611 -12.662 -2.023 1.00 94.25 85 ASP A C 1
ATOM 648 O O . ASP A 1 85 ? -3.795 -12.792 -1.706 1.00 94.25 85 ASP A O 1
ATOM 652 N N . TYR A 1 86 ? -2.228 -11.743 -2.917 1.00 95.19 86 TYR A N 1
ATOM 653 C CA . TYR A 1 86 ? -3.143 -10.939 -3.731 1.00 95.19 86 TYR A CA 1
ATOM 654 C C . TYR A 1 86 ? -3.115 -11.288 -5.234 1.00 95.19 86 TYR A C 1
ATOM 656 O O . TYR A 1 86 ? -3.822 -10.642 -6.007 1.00 95.19 86 TYR A O 1
ATOM 664 N N . ASP A 1 87 ? -2.327 -12.282 -5.663 1.00 93.56 87 ASP A N 1
ATOM 665 C CA . ASP A 1 87 ? -2.171 -12.676 -7.080 1.00 93.56 87 ASP A CA 1
ATOM 666 C C . ASP A 1 87 ? -3.524 -13.012 -7.745 1.00 93.56 87 ASP A C 1
ATOM 668 O O . ASP A 1 87 ? -3.807 -12.629 -8.877 1.00 93.56 87 ASP A O 1
ATOM 672 N N . ASP A 1 88 ? -4.430 -13.643 -6.995 1.00 93.81 88 ASP A N 1
ATOM 673 C CA . ASP A 1 88 ? -5.757 -14.063 -7.462 1.00 93.81 88 ASP A CA 1
ATOM 674 C C . ASP A 1 88 ? -6.817 -12.947 -7.504 1.00 93.81 88 ASP A C 1
ATOM 676 O O . ASP A 1 88 ? -7.957 -13.185 -7.904 1.00 93.81 88 ASP A O 1
ATOM 680 N N . ARG A 1 89 ? -6.462 -11.733 -7.080 1.00 95.69 89 ARG A N 1
ATOM 681 C CA . ARG A 1 89 ? -7.399 -10.619 -6.851 1.00 95.69 89 ARG A CA 1
ATOM 682 C C . ARG A 1 89 ? -6.905 -9.300 -7.433 1.00 95.69 89 ARG A C 1
ATOM 684 O O . ARG A 1 89 ? -7.310 -8.228 -6.983 1.00 95.69 89 ARG A O 1
ATOM 691 N N . VAL A 1 90 ? -6.037 -9.367 -8.437 1.00 96.50 90 VAL A N 1
ATOM 692 C CA . VAL A 1 90 ? -5.564 -8.198 -9.181 1.00 96.50 90 VAL A CA 1
ATOM 693 C C . VAL A 1 90 ? -6.697 -7.617 -10.026 1.00 96.50 90 VAL A C 1
ATOM 695 O O . VAL A 1 90 ? -7.288 -8.301 -10.856 1.00 96.50 90 VAL A O 1
ATOM 698 N N . ILE A 1 91 ? -6.981 -6.330 -9.824 1.00 96.88 91 ILE A N 1
ATOM 699 C CA . ILE A 1 91 ? -7.998 -5.577 -10.576 1.00 96.88 91 ILE A CA 1
ATOM 700 C C . ILE A 1 91 ? -7.328 -4.715 -11.647 1.00 96.88 91 ILE A C 1
ATOM 702 O O . ILE A 1 91 ? -7.823 -4.587 -12.765 1.00 96.88 91 ILE A O 1
ATOM 706 N N . PHE A 1 92 ? -6.196 -4.104 -11.301 1.00 96.88 92 PHE A N 1
ATOM 707 C CA . PHE A 1 92 ? -5.431 -3.230 -12.181 1.00 96.88 92 PHE A CA 1
ATOM 708 C C . PHE A 1 92 ? -3.955 -3.277 -11.798 1.00 96.88 92 PHE A C 1
ATOM 710 O O . PHE A 1 92 ? -3.628 -3.147 -10.622 1.00 96.88 92 PHE A O 1
ATOM 717 N N . ASP A 1 93 ? -3.053 -3.424 -12.766 1.00 95.44 93 ASP A N 1
ATOM 718 C CA . ASP A 1 93 ? -1.617 -3.523 -12.489 1.00 95.44 93 ASP A CA 1
ATOM 719 C C . ASP A 1 93 ? -0.759 -2.767 -13.511 1.00 95.44 93 ASP A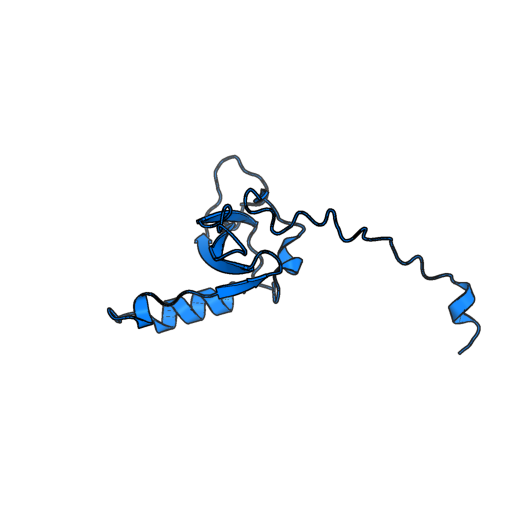 C 1
ATOM 721 O O . ASP A 1 93 ? 0.008 -3.341 -14.279 1.00 95.44 93 ASP A O 1
ATOM 725 N N . GLU A 1 94 ? -0.864 -1.438 -13.513 1.00 95.06 94 GLU A N 1
ATOM 726 C CA . GLU A 1 94 ? 0.044 -0.582 -14.290 1.00 95.06 94 GLU A CA 1
ATOM 727 C C . GLU A 1 94 ? 1.485 -0.643 -13.759 1.00 95.06 94 GLU A C 1
ATOM 729 O O . GLU A 1 94 ? 2.452 -0.536 -14.518 1.00 95.06 94 GLU A O 1
ATOM 734 N N . ALA A 1 95 ? 1.643 -0.829 -12.445 1.00 91.81 95 ALA A N 1
ATOM 735 C CA . ALA A 1 95 ? 2.946 -1.010 -11.819 1.00 91.81 95 ALA A CA 1
ATOM 736 C C . ALA A 1 95 ? 3.631 -2.320 -12.247 1.00 91.81 95 ALA A C 1
ATOM 738 O O . ALA A 1 95 ? 4.851 -2.434 -12.105 1.00 91.81 95 ALA A O 1
ATOM 739 N N . GLY A 1 96 ? 2.892 -3.292 -12.789 1.00 91.50 96 GLY A N 1
ATOM 740 C CA . GLY A 1 96 ? 3.366 -4.629 -13.142 1.00 91.50 96 GLY A CA 1
ATOM 741 C C . GLY A 1 96 ? 3.986 -5.347 -11.945 1.00 91.50 96 GLY A C 1
ATOM 742 O O . GLY A 1 96 ? 5.1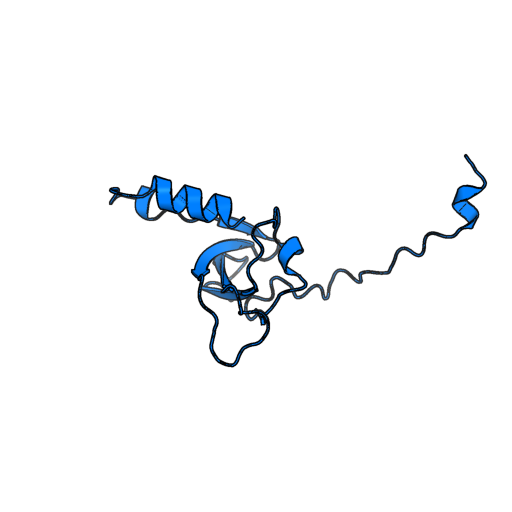16 -5.821 -12.060 1.00 91.50 96 GLY A O 1
ATOM 743 N N . LEU A 1 97 ? 3.331 -5.303 -10.783 1.00 90.81 97 LEU A N 1
ATOM 744 C CA . LEU A 1 97 ? 3.747 -6.024 -9.578 1.00 90.81 97 LEU A CA 1
ATOM 745 C C . LEU A 1 97 ? 3.479 -7.531 -9.685 1.00 90.81 97 LEU A C 1
ATOM 747 O O . LEU A 1 97 ? 4.243 -8.308 -9.124 1.00 90.81 97 LEU A O 1
ATOM 751 N N . TYR A 1 98 ? 2.440 -7.917 -10.425 1.00 90.19 98 TYR A N 1
ATOM 752 C CA . TYR A 1 98 ? 1.959 -9.291 -10.592 1.00 90.19 98 TYR A CA 1
ATOM 753 C C . TYR A 1 98 ? 2.174 -9.816 -12.017 1.00 90.19 98 TYR A C 1
ATOM 755 O O . TYR A 1 98 ? 1.672 -10.873 -12.393 1.00 90.19 98 TYR A O 1
ATOM 763 N N . ASP A 1 99 ? 2.947 -9.099 -12.834 1.00 81.75 99 ASP A N 1
ATOM 764 C CA . ASP A 1 99 ? 3.389 -9.579 -14.142 1.00 81.75 99 ASP A CA 1
ATOM 765 C C . ASP A 1 99 ? 4.480 -10.653 -13.955 1.00 81.75 99 ASP A C 1
ATOM 767 O O . ASP A 1 99 ? 5.685 -10.408 -14.083 1.00 81.75 99 ASP A O 1
ATOM 771 N N . TYR A 1 100 ? 4.048 -11.864 -13.585 1.00 64.38 100 TYR A N 1
ATOM 772 C CA . TYR A 1 100 ? 4.896 -13.040 -13.381 1.00 64.38 100 TYR A CA 1
ATOM 773 C C . TYR A 1 100 ? 5.367 -13.678 -14.697 1.00 64.38 100 TYR A C 1
ATOM 775 O O . TYR A 1 100 ? 5.652 -14.874 -14.726 1.00 64.38 100 TYR A O 1
ATOM 783 N N . GLY A 1 101 ? 5.560 -12.913 -15.778 1.00 55.00 101 GLY A N 1
ATOM 784 C CA . GLY A 1 101 ? 6.123 -13.420 -17.041 1.00 55.00 101 GLY A CA 1
ATOM 785 C C . GLY A 1 101 ? 7.511 -14.086 -16.924 1.00 55.00 101 GLY A C 1
ATOM 786 O O . GLY A 1 101 ? 8.045 -14.589 -17.908 1.00 55.00 101 GLY A O 1
ATOM 787 N N . ARG A 1 102 ? 8.121 -14.099 -15.729 1.00 51.47 102 ARG A N 1
ATOM 788 C CA . ARG A 1 102 ? 9.404 -14.753 -15.424 1.00 51.47 102 ARG A CA 1
ATOM 789 C C . ARG A 1 102 ? 9.312 -16.063 -14.650 1.00 51.47 102 ARG A C 1
ATOM 791 O O . ARG A 1 102 ? 10.288 -16.810 -14.672 1.00 51.47 102 ARG A O 1
ATOM 798 N N . VAL A 1 103 ? 8.210 -16.334 -13.956 1.00 51.66 103 VAL A N 1
ATOM 799 C CA . VAL A 1 103 ? 8.039 -17.580 -13.205 1.00 51.66 103 VAL A CA 1
ATOM 800 C C . VAL A 1 103 ? 6.876 -18.311 -13.840 1.00 51.66 103 VAL A C 1
ATOM 802 O O . VAL A 1 103 ? 5.739 -18.208 -13.392 1.00 51.66 103 VAL A O 1
ATOM 805 N N . ASP A 1 104 ? 7.173 -19.051 -14.909 1.00 51.12 104 ASP A N 1
ATOM 806 C CA . ASP A 1 104 ? 6.304 -20.144 -15.326 1.00 51.12 104 ASP A CA 1
ATOM 807 C C . ASP A 1 104 ? 6.045 -20.977 -14.067 1.00 51.12 104 ASP A C 1
ATOM 809 O O . ASP A 1 104 ? 6.947 -21.663 -13.574 1.00 51.12 104 ASP A O 1
ATOM 813 N N . LYS A 1 105 ? 4.822 -20.911 -13.525 1.00 53.59 105 LYS A N 1
ATOM 814 C CA . LYS A 1 105 ? 4.303 -21.911 -12.591 1.00 53.59 105 LYS A CA 1
ATOM 815 C C . LYS A 1 105 ? 4.186 -23.206 -13.398 1.00 53.59 105 LYS A C 1
ATOM 817 O O . LYS A 1 105 ? 3.087 -23.671 -13.692 1.00 53.59 105 LYS A O 1
ATOM 822 N N . LYS A 1 106 ? 5.318 -23.797 -13.800 1.00 45.84 106 LYS A N 1
ATOM 823 C CA . LYS A 1 106 ? 5.369 -25.205 -14.154 1.00 45.84 106 LYS A CA 1
ATOM 824 C C . LYS A 1 106 ? 4.882 -25.896 -12.902 1.00 45.84 106 LYS A C 1
ATOM 826 O O . LYS A 1 106 ? 5.596 -25.949 -11.904 1.00 45.84 106 LYS A O 1
ATOM 831 N N . ARG A 1 107 ? 3.622 -26.332 -12.946 1.00 51.88 107 ARG A N 1
ATOM 832 C CA . ARG A 1 107 ? 3.091 -27.358 -12.062 1.00 51.88 107 ARG A CA 1
ATOM 833 C C . ARG A 1 107 ? 4.217 -28.368 -11.912 1.00 51.88 107 ARG A C 1
ATOM 835 O O . ARG A 1 107 ? 4.629 -28.973 -12.899 1.00 51.88 107 ARG A O 1
ATOM 842 N N . ILE A 1 108 ? 4.775 -28.459 -10.712 1.00 60.22 108 ILE A N 1
ATOM 843 C CA . ILE A 1 108 ? 5.622 -29.587 -10.376 1.00 60.22 108 ILE A CA 1
ATOM 844 C C . ILE A 1 108 ? 4.627 -30.740 -10.345 1.00 60.22 108 ILE A C 1
ATOM 846 O O . ILE A 1 108 ? 3.904 -30.918 -9.368 1.00 60.22 108 ILE A O 1
ATOM 850 N N . GLU A 1 109 ? 4.474 -31.416 -11.480 1.00 55.25 109 GLU A N 1
ATOM 851 C CA . GLU A 1 109 ? 3.842 -32.721 -11.514 1.00 55.25 109 GLU A CA 1
ATOM 852 C C . GLU A 1 109 ? 4.755 -33.610 -10.682 1.00 55.25 109 GLU A C 1
ATOM 854 O O . GLU A 1 109 ? 5.874 -33.933 -11.078 1.00 55.25 109 GLU A O 1
ATOM 859 N N . ILE A 1 110 ? 4.323 -33.875 -9.452 1.00 60.06 110 ILE A N 1
ATOM 860 C CA . ILE A 1 110 ? 5.001 -34.813 -8.575 1.00 60.06 110 ILE A CA 1
ATOM 861 C C . ILE A 1 110 ? 4.810 -36.169 -9.245 1.00 60.06 110 ILE A C 1
ATOM 863 O O . ILE A 1 110 ? 3.687 -36.667 -9.329 1.00 60.06 110 ILE A O 1
ATOM 867 N N . ASP A 1 111 ? 5.892 -36.709 -9.797 1.00 56.72 111 ASP A N 1
ATOM 868 C CA . ASP A 1 111 ? 5.894 -38.041 -10.382 1.00 56.72 111 ASP A CA 1
ATOM 869 C C . ASP A 1 111 ? 5.548 -39.049 -9.269 1.00 56.72 111 ASP A C 1
ATOM 871 O O . ASP A 1 111 ? 6.282 -39.126 -8.274 1.00 56.72 111 ASP A O 1
ATOM 875 N N . PRO A 1 112 ? 4.452 -39.821 -9.393 1.00 56.84 112 PRO A N 1
ATOM 876 C CA . PRO A 1 112 ? 4.071 -40.825 -8.402 1.00 56.84 112 PRO A CA 1
ATOM 877 C C . PRO A 1 112 ? 5.137 -41.917 -8.193 1.00 56.84 112 PRO A C 1
ATOM 879 O O . PRO A 1 112 ? 5.030 -42.699 -7.251 1.00 56.84 112 PRO A O 1
ATOM 882 N N . ALA A 1 113 ? 6.189 -41.979 -9.018 1.00 58.31 113 ALA A N 1
ATOM 883 C CA . ALA A 1 113 ? 7.325 -42.873 -8.810 1.00 58.31 113 ALA A CA 1
ATOM 884 C C . ALA A 1 113 ? 8.201 -42.520 -7.587 1.00 58.31 113 ALA A C 1
ATOM 886 O O . ALA A 1 113 ? 8.958 -43.377 -7.126 1.00 58.31 113 ALA A O 1
ATOM 887 N N . VAL A 1 114 ? 8.117 -41.298 -7.044 1.00 54.12 114 VAL A N 1
ATOM 888 C CA . VAL A 1 114 ? 8.952 -40.867 -5.902 1.00 54.12 114 VAL A CA 1
ATOM 889 C C . VAL A 1 114 ? 8.431 -41.398 -4.553 1.00 54.12 114 VAL A C 1
ATOM 891 O O . VAL A 1 114 ? 9.211 -41.523 -3.613 1.00 54.12 114 VAL A O 1
ATOM 894 N N . ASP A 1 115 ? 7.166 -41.826 -4.469 1.00 49.31 115 ASP A N 1
ATOM 895 C CA . ASP A 1 115 ? 6.564 -42.361 -3.232 1.00 49.31 115 ASP A CA 1
ATOM 896 C C . ASP A 1 115 ? 6.957 -43.816 -2.909 1.00 49.31 115 ASP A C 1
ATOM 898 O O . ASP A 1 115 ? 6.653 -44.308 -1.826 1.00 49.31 115 ASP A O 1
ATOM 902 N N . ILE A 1 116 ? 7.645 -44.534 -3.806 1.00 48.34 116 ILE A N 1
ATOM 903 C CA . ILE A 1 116 ? 8.000 -45.954 -3.581 1.00 48.34 116 ILE A CA 1
ATOM 904 C C . ILE A 1 116 ? 9.383 -46.104 -2.911 1.00 48.34 116 ILE A C 1
ATOM 906 O O . ILE A 1 116 ? 9.868 -47.213 -2.695 1.00 48.34 116 ILE A O 1
ATOM 910 N N . ALA A 1 117 ? 10.037 -44.994 -2.562 1.00 48.38 117 ALA A N 1
ATOM 911 C CA . ALA A 1 117 ? 11.362 -44.990 -1.949 1.00 48.38 117 ALA A CA 1
ATOM 912 C C . ALA A 1 117 ? 11.410 -44.208 -0.625 1.00 48.38 117 ALA A C 1
ATOM 914 O O . ALA A 1 117 ? 12.325 -43.411 -0.430 1.00 48.38 117 ALA A O 1
ATOM 915 N N . VAL A 1 118 ? 10.454 -44.443 0.285 1.00 41.06 118 VAL A N 1
ATOM 916 C CA . VAL A 1 118 ? 10.580 -44.142 1.729 1.00 41.06 118 VAL A CA 1
ATOM 917 C C . VAL A 1 118 ? 9.926 -45.245 2.553 1.00 41.06 118 VAL A C 1
ATOM 919 O O . VAL A 1 118 ? 8.778 -45.617 2.232 1.00 41.06 118 VAL A O 1
#